Protein AF-A0A5N6FQ60-F1 (afdb_monomer_lite)

Organism: Petromyces alliaceus (NCBI:txid209559)

Secondary structure (DSSP, 8-state):
---PPP---PPP--TT------PPP-------------TT--THHHHHHHHHHHHHHHHHHHHHHHHHHHHHT-HHHHSSTTHHHHHHHHHHHHHHHHHHHHHHHHHTTS--

Structure (mmCIF, N/CA/C/O backbone):
data_AF-A0A5N6FQ60-F1
#
_entry.id   AF-A0A5N6FQ60-F1
#
loop_
_atom_site.group_PDB
_atom_site.id
_atom_site.type_symbol
_atom_site.label_atom_id
_atom_site.label_alt_id
_atom_site.label_comp_id
_atom_site.label_asym_id
_atom_site.label_entity_id
_atom_site.label_seq_id
_atom_site.pdbx_PDB_ins_code
_atom_site.Cartn_x
_atom_site.Cartn_y
_atom_site.Cartn_z
_atom_site.occupancy
_atom_site.B_iso_or_equiv
_atom_site.auth_seq_id
_atom_site.auth_comp_id
_atom_site.auth_asym_id
_atom_site.auth_atom_id
_atom_site.pdbx_PDB_model_num
ATOM 1 N N . MET A 1 1 ? 43.959 -70.392 -4.246 1.00 40.81 1 MET A N 1
ATOM 2 C CA . MET A 1 1 ? 44.515 -69.674 -3.079 1.00 40.81 1 MET A CA 1
ATOM 3 C C . MET A 1 1 ? 43.782 -68.351 -2.992 1.00 40.81 1 MET A C 1
ATOM 5 O O . MET A 1 1 ? 44.193 -67.376 -3.608 1.00 40.81 1 MET A O 1
ATOM 9 N N . ASP A 1 2 ? 42.629 -68.370 -2.329 1.00 50.78 2 ASP A N 1
ATOM 10 C CA . ASP A 1 2 ? 41.712 -67.237 -2.236 1.00 50.78 2 ASP A CA 1
ATOM 11 C C . ASP A 1 2 ? 42.068 -66.390 -1.014 1.00 50.78 2 ASP A C 1
ATOM 13 O O . ASP A 1 2 ? 41.899 -66.819 0.127 1.00 50.78 2 ASP A O 1
ATOM 17 N N . HIS A 1 3 ? 42.570 -65.177 -1.238 1.00 59.28 3 HIS A N 1
ATOM 18 C CA . HIS A 1 3 ? 42.850 -64.222 -0.168 1.00 59.28 3 HIS A CA 1
ATOM 19 C C . HIS A 1 3 ? 41.796 -63.114 -0.183 1.00 59.28 3 HIS A C 1
ATOM 21 O O . HIS A 1 3 ? 41.952 -62.082 -0.833 1.00 59.28 3 HIS A O 1
ATOM 27 N N . ARG A 1 4 ? 40.695 -63.335 0.545 1.00 61.38 4 ARG A N 1
ATOM 28 C CA . ARG A 1 4 ? 39.724 -62.285 0.880 1.00 61.38 4 ARG A CA 1
ATOM 29 C C . ARG A 1 4 ? 40.270 -61.479 2.069 1.00 61.38 4 ARG A C 1
ATOM 31 O O . ARG A 1 4 ? 40.572 -62.089 3.095 1.00 61.38 4 ARG A O 1
ATOM 38 N N . PRO A 1 5 ? 40.400 -60.144 1.986 1.00 67.69 5 PRO A N 1
ATOM 39 C CA . PRO A 1 5 ? 40.842 -59.352 3.128 1.00 67.69 5 PRO A CA 1
ATOM 40 C C . PRO A 1 5 ? 39.750 -59.318 4.215 1.00 67.69 5 PRO A C 1
ATOM 42 O O . PRO A 1 5 ? 38.558 -59.371 3.888 1.00 67.69 5 PRO A O 1
ATOM 45 N N . PRO A 1 6 ? 40.122 -59.233 5.506 1.00 61.59 6 PRO A N 1
ATOM 46 C CA . PRO A 1 6 ? 39.166 -59.254 6.605 1.00 61.59 6 PRO A CA 1
ATOM 47 C C . PRO A 1 6 ? 38.272 -58.008 6.574 1.00 61.59 6 PRO A C 1
ATOM 49 O O . PRO A 1 6 ? 38.744 -56.871 6.520 1.00 61.59 6 PRO A O 1
ATOM 52 N N . THR A 1 7 ? 36.958 -58.223 6.626 1.00 63.53 7 THR A N 1
ATOM 53 C CA . THR A 1 7 ? 35.952 -57.170 6.783 1.00 63.53 7 THR A CA 1
ATOM 54 C C . THR A 1 7 ? 36.145 -56.474 8.127 1.00 63.53 7 THR A C 1
ATOM 56 O O . THR A 1 7 ? 35.849 -57.038 9.178 1.00 63.53 7 THR A O 1
ATOM 59 N N . ARG A 1 8 ? 36.645 -55.237 8.087 1.00 60.41 8 ARG A N 1
ATOM 60 C CA . ARG A 1 8 ? 36.773 -54.351 9.246 1.00 60.41 8 ARG A CA 1
ATOM 61 C C . ARG A 1 8 ? 35.375 -53.968 9.738 1.00 60.41 8 ARG A C 1
ATOM 63 O O . ARG A 1 8 ? 34.705 -53.143 9.121 1.00 60.41 8 ARG A O 1
ATOM 70 N N . THR A 1 9 ? 34.936 -54.564 10.841 1.00 65.00 9 THR A N 1
ATOM 71 C CA . THR A 1 9 ? 33.732 -54.161 11.574 1.00 65.00 9 THR A CA 1
ATOM 72 C C . THR A 1 9 ? 33.904 -52.718 12.041 1.00 65.00 9 THR A C 1
ATOM 74 O O . THR A 1 9 ? 34.810 -52.405 12.815 1.00 65.00 9 THR A O 1
ATOM 77 N N . GLN A 1 10 ? 33.075 -51.810 11.526 1.00 67.31 10 GLN A N 1
ATOM 78 C CA . GLN A 1 10 ? 33.051 -50.435 12.009 1.00 67.31 10 GLN A CA 1
ATOM 79 C C . GLN A 1 10 ? 32.349 -50.393 13.375 1.00 67.31 10 GLN A C 1
ATOM 81 O O . GLN A 1 10 ? 31.280 -50.990 13.515 1.00 67.31 10 GLN A O 1
ATOM 86 N N . PRO A 1 11 ? 32.918 -49.716 14.388 1.00 66.38 11 PRO A N 1
ATOM 87 C CA . PRO A 1 11 ? 32.233 -49.500 15.657 1.00 66.38 11 PRO A CA 1
ATOM 88 C C . PRO A 1 11 ? 30.916 -48.751 15.429 1.00 66.38 11 PRO A C 1
ATOM 90 O O . PRO A 1 11 ? 30.880 -47.787 14.662 1.00 66.38 11 PRO A O 1
ATOM 93 N N . ALA A 1 12 ? 29.846 -49.181 16.100 1.00 68.75 12 ALA A N 1
ATOM 94 C CA . ALA A 1 12 ? 28.544 -48.527 16.034 1.00 68.75 12 ALA A CA 1
ATOM 95 C C . ALA A 1 12 ? 28.660 -47.034 16.392 1.00 68.75 12 ALA A C 1
ATOM 97 O O . ALA A 1 12 ? 29.355 -46.656 17.340 1.00 68.75 12 ALA A O 1
ATOM 98 N N . ALA A 1 13 ? 27.982 -46.184 15.619 1.00 65.38 13 ALA A N 1
ATOM 99 C CA . ALA A 1 13 ? 27.965 -44.746 15.838 1.00 65.38 13 ALA A CA 1
ATOM 100 C C . ALA A 1 13 ? 27.372 -44.437 17.224 1.00 65.38 13 ALA A C 1
ATOM 102 O O . ALA A 1 13 ? 26.194 -44.668 17.480 1.00 65.38 13 ALA A O 1
ATOM 103 N N . SER A 1 14 ? 28.209 -43.934 18.133 1.00 63.47 14 SER A N 1
ATOM 104 C CA . SER A 1 14 ? 27.777 -43.470 19.452 1.00 63.47 14 SER A CA 1
ATOM 105 C C . SER A 1 14 ? 26.857 -42.257 19.301 1.00 63.47 14 SER A C 1
ATOM 107 O O . SER A 1 14 ? 27.269 -41.229 18.761 1.00 63.47 14 SER A O 1
ATOM 109 N N . ALA A 1 15 ? 25.634 -42.364 19.824 1.00 61.97 15 ALA A N 1
ATOM 110 C CA . ALA A 1 15 ? 24.627 -41.300 19.839 1.00 61.97 15 ALA A CA 1
ATOM 111 C C . ALA A 1 15 ? 24.982 -40.109 20.759 1.00 61.97 15 ALA A C 1
ATOM 113 O O . ALA A 1 15 ? 24.232 -39.142 20.823 1.00 61.97 15 ALA A O 1
ATOM 114 N N . ASN A 1 16 ? 26.133 -40.148 21.443 1.00 63.34 16 ASN A N 1
ATOM 115 C CA . ASN A 1 16 ? 26.570 -39.093 22.365 1.00 63.34 16 ASN A CA 1
ATOM 116 C C . ASN A 1 16 ? 27.493 -38.044 21.725 1.00 63.34 16 ASN A C 1
ATOM 118 O O . ASN A 1 16 ? 27.999 -37.165 22.423 1.00 63.34 16 ASN A O 1
ATOM 122 N N . LYS A 1 17 ? 27.754 -38.110 20.413 1.00 63.41 17 LYS A N 1
ATOM 123 C CA . LYS A 1 17 ? 28.543 -37.075 19.733 1.00 63.41 17 LYS A CA 1
ATOM 124 C C . LYS A 1 17 ? 27.634 -35.941 19.273 1.00 63.41 17 LYS A C 1
ATOM 126 O O . LYS A 1 17 ? 26.974 -36.044 18.243 1.00 63.41 17 LYS A O 1
ATOM 131 N N . LEU A 1 18 ? 27.629 -34.851 20.039 1.00 70.12 18 LEU A N 1
ATOM 132 C CA . LEU A 1 18 ? 27.061 -33.581 19.594 1.00 70.12 18 LEU A CA 1
ATOM 133 C C . LEU A 1 18 ? 27.776 -33.128 18.307 1.00 70.12 18 LEU A C 1
ATOM 135 O O . LEU A 1 18 ? 29.006 -33.219 18.245 1.00 70.12 18 LEU A O 1
ATOM 139 N N . PRO A 1 19 ? 27.049 -32.633 17.290 1.00 67.31 19 PRO A N 1
ATOM 140 C CA . PRO A 1 19 ? 27.673 -32.060 16.106 1.00 67.31 19 PRO A CA 1
ATOM 141 C C . PRO A 1 19 ? 28.556 -30.876 16.512 1.00 67.31 19 PRO A C 1
ATOM 143 O O . PRO A 1 19 ? 28.069 -29.865 17.018 1.00 67.31 19 PRO A O 1
ATOM 146 N N . THR A 1 20 ? 29.864 -30.987 16.300 1.00 69.00 20 THR A N 1
ATOM 147 C CA . THR A 1 20 ? 30.773 -29.848 16.430 1.00 69.00 20 THR A CA 1
ATOM 148 C C . THR A 1 20 ? 30.501 -28.874 15.291 1.00 69.00 20 THR A C 1
ATOM 150 O O . THR A 1 20 ? 30.661 -29.221 14.121 1.00 69.00 20 THR A O 1
ATOM 153 N N . ILE A 1 21 ? 30.088 -27.650 15.628 1.00 70.06 21 ILE A N 1
ATOM 154 C CA . ILE A 1 21 ? 29.924 -26.563 14.661 1.00 70.06 21 ILE A CA 1
ATOM 155 C C . ILE A 1 21 ? 31.315 -26.193 14.145 1.00 70.06 21 ILE A C 1
ATOM 157 O O . ILE A 1 21 ? 32.101 -25.541 14.832 1.00 70.06 21 ILE A O 1
ATOM 161 N N . HIS A 1 22 ? 31.635 -26.625 12.929 1.00 67.38 22 HIS A N 1
ATOM 162 C CA . HIS A 1 22 ? 32.812 -26.143 12.225 1.00 67.38 22 HIS A CA 1
ATOM 163 C C . HIS A 1 22 ? 32.556 -24.689 11.813 1.00 67.38 22 HIS A C 1
ATOM 165 O O . HIS A 1 22 ? 31.667 -24.406 11.012 1.00 67.38 22 HIS A O 1
ATOM 171 N N . SER A 1 23 ? 33.306 -23.755 12.401 1.00 69.69 23 SER A N 1
ATOM 172 C CA . SER A 1 23 ? 33.297 -22.356 11.972 1.00 69.69 23 SER A CA 1
ATOM 173 C C . SER A 1 23 ? 33.774 -22.278 10.520 1.00 69.69 23 SER A C 1
ATOM 175 O O . SER A 1 23 ? 34.846 -22.791 10.193 1.00 69.69 23 SER A O 1
ATOM 177 N N . ASN A 1 24 ? 32.975 -21.666 9.643 1.00 72.19 24 ASN A N 1
ATOM 178 C CA . ASN A 1 24 ? 33.371 -21.457 8.254 1.00 72.19 24 ASN A CA 1
ATOM 179 C C . ASN A 1 24 ? 34.583 -20.511 8.213 1.00 72.19 24 ASN A C 1
ATOM 181 O O . ASN A 1 24 ? 34.528 -19.439 8.825 1.00 72.19 24 ASN A O 1
ATOM 185 N N . PRO A 1 25 ? 35.669 -20.853 7.496 1.00 69.44 25 PRO A N 1
ATOM 186 C CA . PRO A 1 25 ? 36.793 -19.943 7.355 1.00 69.44 25 PRO A CA 1
ATOM 187 C C . PRO A 1 25 ? 36.324 -18.658 6.663 1.00 69.44 25 PRO A C 1
ATOM 189 O O . PRO A 1 25 ? 35.610 -18.694 5.660 1.00 69.44 25 PRO A O 1
ATOM 192 N N . VAL A 1 26 ? 36.725 -17.511 7.214 1.00 72.19 26 VAL A N 1
ATOM 193 C CA . VAL A 1 26 ? 36.408 -16.192 6.657 1.00 72.19 26 VAL A CA 1
ATOM 194 C C . VAL A 1 26 ? 36.942 -16.120 5.228 1.00 72.19 26 VAL A C 1
ATOM 196 O O . VAL A 1 26 ? 38.152 -16.162 5.000 1.00 72.19 26 VAL A O 1
ATOM 199 N N . MET A 1 27 ? 36.032 -16.014 4.262 1.00 67.62 27 MET A N 1
ATOM 200 C CA . MET A 1 27 ? 36.369 -15.952 2.845 1.00 67.62 27 MET A CA 1
ATOM 201 C C . MET A 1 27 ? 37.014 -14.597 2.532 1.00 67.62 27 MET A C 1
ATOM 203 O O . MET A 1 27 ? 36.327 -13.592 2.347 1.00 67.62 27 MET A O 1
ATOM 207 N N . LYS A 1 28 ? 38.350 -14.551 2.505 1.00 75.75 28 LYS A N 1
ATOM 208 C CA . LYS A 1 28 ? 39.106 -13.358 2.105 1.00 75.75 28 LYS A CA 1
ATOM 209 C C . LYS A 1 28 ? 39.010 -13.204 0.586 1.00 75.75 28 LYS A C 1
ATOM 211 O O . LYS A 1 28 ? 39.489 -14.059 -0.153 1.00 75.75 28 LYS A O 1
ATOM 216 N N . ARG A 1 29 ? 38.372 -12.128 0.118 1.00 74.38 29 ARG A N 1
ATOM 217 C CA . ARG A 1 29 ? 38.344 -11.759 -1.305 1.00 74.38 29 ARG A CA 1
ATOM 218 C C . ARG A 1 29 ? 39.557 -10.891 -1.618 1.00 74.38 29 ARG A C 1
ATOM 220 O O . ARG A 1 29 ? 39.751 -9.860 -0.981 1.00 74.38 29 ARG A O 1
ATOM 227 N N . SER A 1 30 ? 40.349 -11.303 -2.598 1.00 72.94 30 SER A N 1
ATOM 228 C CA . SER A 1 30 ? 41.416 -10.480 -3.163 1.00 72.94 30 SER A CA 1
ATOM 229 C C . SER A 1 30 ? 40.810 -9.526 -4.189 1.00 72.94 30 SER A C 1
ATOM 231 O O . SER A 1 30 ? 40.095 -9.965 -5.089 1.00 72.94 30 SER A O 1
ATOM 233 N N . PHE A 1 31 ? 41.096 -8.234 -4.064 1.00 66.25 31 PHE A N 1
ATOM 234 C CA . PHE A 1 31 ? 40.749 -7.231 -5.066 1.00 66.25 31 PHE A CA 1
ATOM 235 C C . PHE A 1 31 ? 42.029 -6.817 -5.786 1.00 66.25 31 PHE A C 1
ATOM 237 O O . PHE A 1 31 ? 43.014 -6.469 -5.139 1.00 66.25 31 PHE A O 1
ATOM 244 N N . SER A 1 32 ? 42.021 -6.876 -7.115 1.00 63.59 32 SER A N 1
ATOM 245 C CA . SER A 1 32 ? 43.089 -6.322 -7.941 1.00 63.59 32 SER A CA 1
ATOM 246 C C . SER A 1 32 ? 42.490 -5.184 -8.754 1.00 63.59 32 SER A C 1
ATOM 248 O O . SER A 1 32 ? 41.598 -5.400 -9.570 1.00 63.59 32 SER A O 1
ATOM 250 N N . SER A 1 33 ? 42.923 -3.961 -8.464 1.00 62.97 33 SER A N 1
ATOM 251 C CA . SER A 1 33 ? 42.532 -2.754 -9.185 1.00 62.97 33 SER A CA 1
ATOM 252 C C . SER A 1 33 ? 43.734 -2.256 -9.974 1.00 62.97 33 SER A C 1
ATOM 254 O O . SER A 1 33 ? 44.637 -1.639 -9.411 1.00 62.97 33 SER A O 1
ATOM 256 N N . THR A 1 34 ? 43.752 -2.510 -11.281 1.00 61.44 34 THR A N 1
ATOM 257 C CA . THR A 1 34 ? 44.634 -1.799 -12.209 1.00 61.44 34 THR A CA 1
ATOM 258 C C . THR A 1 34 ? 44.014 -0.433 -12.479 1.00 61.44 34 THR A C 1
ATOM 260 O O . THR A 1 34 ? 43.200 -0.274 -13.387 1.00 61.44 34 THR A O 1
ATOM 263 N N . ALA A 1 35 ? 44.344 0.552 -11.647 1.00 53.00 35 ALA A N 1
ATOM 264 C CA . ALA A 1 35 ? 44.057 1.942 -11.962 1.00 53.00 35 ALA A CA 1
ATOM 265 C C . ALA A 1 35 ? 45.086 2.409 -12.998 1.00 53.00 35 ALA A C 1
ATOM 267 O O . ALA A 1 35 ? 46.197 2.801 -12.647 1.00 53.00 35 ALA A O 1
ATOM 268 N N . THR A 1 36 ? 44.735 2.358 -14.282 1.00 56.59 36 THR A N 1
ATOM 269 C CA . THR A 1 36 ? 45.357 3.253 -15.260 1.00 56.59 36 THR A CA 1
ATOM 270 C C . THR A 1 36 ? 44.871 4.655 -14.920 1.00 56.59 36 THR A C 1
ATOM 272 O O . THR A 1 36 ? 43.750 5.036 -15.260 1.00 56.59 36 THR A O 1
ATOM 275 N N . VAL A 1 37 ? 45.675 5.370 -14.134 1.00 51.00 37 VAL A N 1
ATOM 276 C CA . VAL A 1 37 ? 45.476 6.787 -13.841 1.00 51.00 37 VAL A CA 1
ATOM 277 C C . VAL A 1 37 ? 45.721 7.538 -15.142 1.00 51.00 37 VAL A C 1
ATOM 279 O O . VAL A 1 37 ? 46.861 7.710 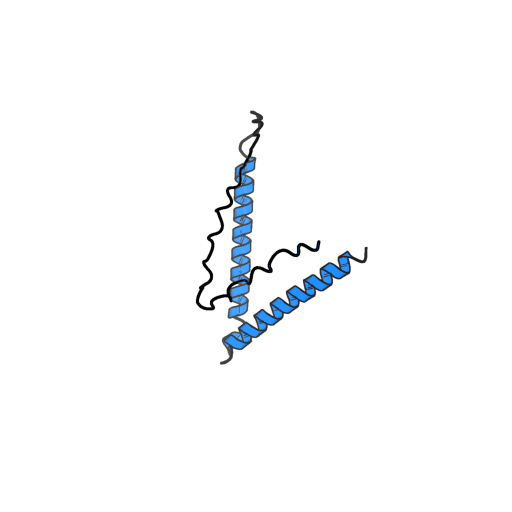-15.559 1.00 51.00 37 VAL A O 1
ATOM 282 N N . ASP A 1 38 ? 44.634 7.921 -15.799 1.00 53.81 38 ASP A N 1
ATOM 283 C CA . ASP A 1 38 ? 44.646 8.921 -16.858 1.00 53.81 38 ASP A CA 1
ATOM 284 C C . ASP A 1 38 ? 44.638 10.301 -16.169 1.00 53.81 38 ASP A C 1
ATOM 286 O O . ASP A 1 38 ? 43.678 10.594 -15.442 1.00 53.81 38 ASP A O 1
ATOM 290 N N . PRO A 1 39 ? 45.710 11.110 -16.267 1.00 57.25 39 PRO A N 1
ATOM 291 C CA . PRO A 1 39 ? 45.879 12.306 -15.442 1.00 57.25 39 PRO A CA 1
ATOM 292 C C . PRO A 1 39 ? 44.933 13.475 -15.782 1.00 57.25 39 PRO A C 1
ATOM 294 O O . PRO A 1 39 ? 44.963 14.467 -15.061 1.00 57.25 39 PRO A O 1
ATOM 297 N N . ASP A 1 40 ? 44.051 13.356 -16.784 1.00 53.75 40 ASP A N 1
ATOM 298 C CA . ASP A 1 40 ? 43.195 14.465 -17.248 1.00 53.75 40 ASP A CA 1
ATOM 299 C C . ASP A 1 40 ? 41.684 14.320 -16.964 1.00 53.75 40 ASP A C 1
ATOM 301 O O . ASP A 1 40 ? 40.868 15.093 -17.476 1.00 53.75 40 ASP A O 1
ATOM 305 N N . ARG A 1 41 ? 41.246 13.374 -16.119 1.00 50.91 41 ARG A N 1
ATOM 306 C CA . ARG A 1 41 ? 39.808 13.244 -15.805 1.00 50.91 41 ARG A CA 1
ATOM 307 C C . ARG A 1 41 ? 39.394 14.130 -14.617 1.00 50.91 41 ARG A C 1
ATOM 309 O O . ARG A 1 41 ? 39.832 13.869 -13.497 1.00 50.91 41 ARG A O 1
ATOM 316 N N . PRO A 1 42 ? 38.496 15.124 -14.790 1.00 47.03 42 PRO A N 1
ATOM 317 C CA . PRO A 1 42 ? 38.071 15.969 -13.680 1.00 47.03 42 PRO A CA 1
ATOM 318 C C . PRO A 1 42 ? 37.310 15.141 -12.636 1.00 47.03 42 PRO A C 1
ATOM 320 O O . PRO A 1 42 ? 36.434 14.336 -12.968 1.00 47.03 42 PRO A O 1
ATOM 323 N N . ALA A 1 43 ? 37.616 15.386 -11.361 1.00 56.41 43 ALA A N 1
ATOM 324 C CA . ALA A 1 43 ? 37.076 14.723 -10.169 1.00 56.41 43 ALA A CA 1
ATOM 325 C C . ALA A 1 43 ? 35.544 14.858 -9.961 1.00 56.41 43 ALA A C 1
ATOM 327 O O . ALA A 1 43 ? 35.020 14.482 -8.913 1.00 56.41 43 ALA A O 1
ATOM 328 N N . SER A 1 44 ? 34.801 15.371 -10.944 1.00 53.69 44 SER A N 1
ATOM 329 C CA . SER A 1 44 ? 33.379 15.707 -10.823 1.00 53.69 44 SER A CA 1
ATOM 330 C C . SER A 1 44 ? 32.427 14.510 -10.956 1.00 53.69 44 SER A C 1
ATOM 332 O O . SER A 1 44 ? 31.339 14.540 -10.394 1.00 53.69 44 SER A O 1
ATOM 334 N N . ALA A 1 45 ? 32.822 13.415 -11.619 1.00 53.44 45 ALA A N 1
ATOM 335 C CA . ALA A 1 45 ? 31.923 12.270 -11.851 1.00 53.44 45 ALA A CA 1
ATOM 336 C C . ALA A 1 45 ? 31.592 11.446 -10.584 1.00 53.44 45 ALA A C 1
ATOM 338 O O . ALA A 1 45 ? 30.607 10.709 -10.555 1.00 53.44 45 ALA A O 1
ATOM 339 N N . SER A 1 46 ? 32.414 11.553 -9.537 1.00 59.41 46 SER A N 1
ATOM 340 C CA . SER A 1 46 ? 32.260 10.802 -8.281 1.00 59.41 46 SER A CA 1
ATOM 341 C C . SER A 1 46 ? 31.148 11.377 -7.392 1.00 59.41 46 SER A C 1
ATOM 343 O O . SER A 1 46 ? 30.308 10.648 -6.859 1.00 59.41 46 SER A O 1
ATOM 345 N N . THR A 1 47 ? 31.096 12.704 -7.280 1.00 58.34 47 THR A N 1
ATOM 346 C CA . THR A 1 47 ? 30.179 13.412 -6.377 1.00 58.34 47 THR A CA 1
ATOM 347 C C . THR A 1 47 ? 28.730 13.377 -6.869 1.00 58.34 47 THR A C 1
ATOM 349 O O . THR A 1 47 ? 27.807 13.270 -6.058 1.00 58.34 47 THR A O 1
ATOM 352 N N . ASP A 1 48 ? 28.521 13.414 -8.188 1.00 60.25 48 ASP A N 1
ATOM 353 C CA . ASP A 1 48 ? 27.183 13.373 -8.789 1.00 60.25 48 ASP A CA 1
ATOM 354 C C . ASP A 1 48 ? 26.528 11.996 -8.655 1.00 60.25 48 ASP A C 1
ATOM 356 O O . ASP A 1 48 ? 25.354 11.913 -8.293 1.00 60.25 48 ASP A O 1
ATOM 360 N N . GLN A 1 49 ? 27.293 10.910 -8.823 1.00 63.22 49 GLN A N 1
ATOM 361 C CA . GLN A 1 49 ? 26.788 9.568 -8.526 1.00 63.22 49 GLN A CA 1
ATOM 362 C C . GLN A 1 49 ? 26.408 9.438 -7.051 1.00 63.22 49 GLN A C 1
ATOM 364 O O . GLN A 1 49 ? 25.296 9.012 -6.748 1.00 63.22 49 GLN A O 1
ATOM 369 N N . ALA A 1 50 ? 27.286 9.833 -6.124 1.00 66.00 50 ALA A N 1
ATOM 370 C CA . ALA A 1 50 ? 27.003 9.733 -4.691 1.00 66.00 50 ALA A CA 1
ATOM 371 C C . ALA A 1 50 ? 25.737 10.513 -4.282 1.00 66.00 50 ALA A C 1
ATOM 373 O O . ALA A 1 50 ? 24.949 10.024 -3.469 1.00 66.00 50 ALA A O 1
ATOM 374 N N . LYS A 1 51 ? 25.500 11.693 -4.877 1.00 72.00 51 LYS A N 1
ATOM 375 C CA . LYS A 1 51 ? 24.254 12.456 -4.693 1.00 72.00 51 LYS A CA 1
ATOM 376 C C . LYS A 1 51 ? 23.029 11.719 -5.231 1.00 72.00 51 LYS A C 1
ATOM 378 O O . LYS A 1 51 ? 21.987 11.754 -4.579 1.00 72.00 51 LYS A O 1
ATOM 383 N N . GLU A 1 52 ? 23.137 11.060 -6.378 1.00 72.19 52 GLU A N 1
ATOM 384 C CA . GLU A 1 52 ? 22.022 10.334 -6.994 1.00 72.19 52 GLU A CA 1
ATOM 385 C C . GLU A 1 52 ? 21.634 9.078 -6.198 1.00 72.19 52 GLU A C 1
ATOM 387 O O . GLU A 1 52 ? 20.459 8.887 -5.884 1.00 72.19 52 GLU A O 1
ATOM 392 N N . TRP A 1 53 ? 22.615 8.288 -5.741 1.00 74.38 53 TRP A N 1
ATOM 393 C CA . TRP A 1 53 ? 22.381 7.156 -4.830 1.00 74.38 53 TRP A CA 1
ATOM 394 C C . TRP A 1 53 ? 21.702 7.602 -3.530 1.00 74.38 53 TRP A C 1
ATOM 396 O O . TRP A 1 53 ? 20.804 6.927 -3.026 1.00 74.38 53 TRP A O 1
ATOM 406 N N . ASN A 1 54 ? 22.097 8.762 -2.995 1.00 81.00 54 ASN A N 1
ATOM 407 C CA . ASN A 1 54 ? 21.496 9.319 -1.785 1.00 81.00 54 ASN A CA 1
ATOM 408 C C . ASN A 1 54 ? 20.030 9.727 -2.017 1.00 81.00 54 ASN A C 1
ATOM 410 O O . ASN A 1 54 ? 19.157 9.373 -1.225 1.00 81.00 54 ASN A O 1
ATOM 414 N N . LYS A 1 55 ? 19.727 10.377 -3.150 1.00 85.44 55 LYS A N 1
ATOM 415 C CA . LYS A 1 55 ? 18.345 10.695 -3.552 1.00 85.44 55 LYS A CA 1
ATOM 416 C C . LYS A 1 55 ? 17.492 9.439 -3.734 1.00 85.44 55 LYS A C 1
ATOM 418 O O . LYS A 1 55 ? 16.353 9.414 -3.271 1.00 85.44 55 LYS A O 1
ATOM 423 N N . GLN A 1 56 ? 18.036 8.398 -4.363 1.0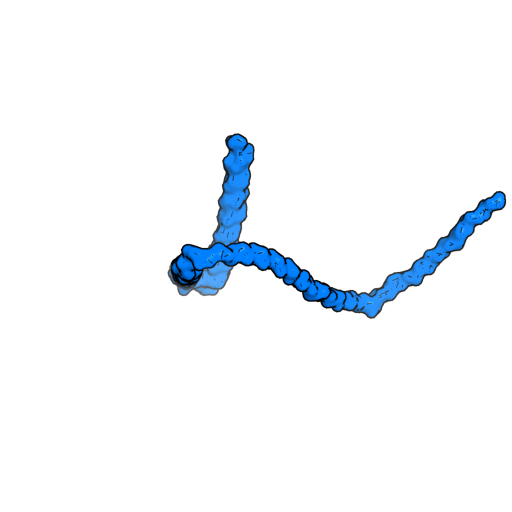0 88.94 56 GLN A N 1
ATOM 424 C CA . GLN A 1 56 ? 17.334 7.131 -4.566 1.00 88.94 56 GLN A CA 1
ATOM 425 C C . GLN A 1 56 ? 17.082 6.391 -3.242 1.00 88.94 56 GLN A C 1
ATOM 427 O O . GLN A 1 56 ? 16.008 5.831 -3.032 1.00 88.94 56 GLN A O 1
ATOM 432 N N . ALA A 1 57 ? 18.037 6.427 -2.311 1.00 89.06 57 ALA A N 1
ATOM 433 C CA . ALA A 1 57 ? 17.858 5.859 -0.978 1.00 89.06 57 ALA A CA 1
ATOM 434 C C . ALA A 1 57 ? 16.782 6.609 -0.172 1.00 89.06 57 ALA A C 1
ATOM 436 O O . ALA A 1 57 ? 15.955 5.983 0.496 1.00 89.06 57 ALA A O 1
ATOM 437 N N . LEU A 1 58 ? 16.756 7.943 -0.260 1.00 91.88 58 LEU A N 1
ATOM 438 C CA . LEU A 1 58 ? 15.737 8.772 0.385 1.00 91.88 58 LEU A CA 1
ATOM 439 C C . LEU A 1 58 ? 14.342 8.521 -0.196 1.00 91.88 58 LEU A C 1
ATOM 441 O O . LEU A 1 58 ? 13.387 8.380 0.569 1.00 91.88 58 LEU A O 1
ATOM 445 N N . SER A 1 59 ? 14.218 8.422 -1.523 1.00 93.12 59 SER A N 1
ATOM 446 C CA . SER A 1 59 ? 12.933 8.143 -2.170 1.00 93.12 59 SER A CA 1
ATOM 447 C C . SER A 1 59 ? 12.415 6.749 -1.817 1.00 93.12 59 SER A C 1
ATOM 449 O O . SER A 1 59 ? 11.244 6.612 -1.465 1.00 93.12 59 SER A O 1
ATOM 451 N N . TYR A 1 60 ? 13.288 5.737 -1.794 1.00 94.62 60 TYR A N 1
ATOM 452 C CA . TYR A 1 60 ? 12.943 4.395 -1.323 1.00 94.62 60 TYR A CA 1
ATOM 453 C C . TYR A 1 60 ? 12.488 4.401 0.144 1.00 94.62 60 TYR A C 1
ATOM 455 O O . TYR A 1 60 ? 11.465 3.806 0.487 1.00 94.62 60 TYR A O 1
ATOM 463 N N . ASN A 1 61 ? 13.203 5.116 1.020 1.00 95.19 61 ASN A N 1
ATOM 464 C CA . ASN A 1 61 ? 12.826 5.230 2.429 1.00 95.19 61 ASN A CA 1
ATOM 465 C C . ASN A 1 61 ? 11.454 5.894 2.602 1.00 95.19 61 ASN A C 1
ATOM 467 O O . ASN A 1 61 ? 10.651 5.438 3.417 1.00 95.19 61 ASN A O 1
ATOM 471 N N . LEU A 1 62 ? 11.180 6.945 1.825 1.00 96.00 62 LEU A N 1
ATOM 472 C CA . LEU A 1 62 ? 9.890 7.624 1.828 1.00 96.00 62 LEU A CA 1
ATOM 473 C C . LEU A 1 62 ? 8.772 6.694 1.350 1.00 96.00 62 LEU A C 1
ATOM 475 O O . LEU A 1 62 ? 7.760 6.582 2.031 1.00 96.00 62 LEU A O 1
ATOM 479 N N . GLN A 1 63 ? 8.972 5.977 0.242 1.00 95.56 63 GLN A N 1
ATOM 480 C CA . GLN A 1 63 ? 7.996 5.008 -0.268 1.00 95.56 63 GLN A CA 1
ATOM 481 C C . GLN A 1 63 ? 7.681 3.922 0.764 1.00 95.56 63 GLN A C 1
ATOM 483 O O . GLN A 1 63 ? 6.515 3.619 1.005 1.00 95.56 63 GLN A O 1
ATOM 488 N N . MET A 1 64 ? 8.707 3.385 1.427 1.00 95.25 64 MET A N 1
ATOM 489 C CA . MET A 1 64 ? 8.532 2.392 2.485 1.00 95.25 64 MET A CA 1
ATOM 490 C C . MET A 1 64 ? 7.733 2.958 3.666 1.00 95.25 64 MET A C 1
ATOM 492 O O . MET A 1 64 ? 6.824 2.299 4.167 1.00 95.25 64 MET A O 1
ATOM 496 N N . LYS A 1 65 ? 8.026 4.194 4.093 1.00 96.81 65 LYS A N 1
ATOM 497 C CA . LYS A 1 65 ? 7.262 4.877 5.149 1.00 96.81 65 LYS A CA 1
ATOM 498 C C . LYS A 1 65 ? 5.805 5.085 4.754 1.00 96.81 65 LYS A C 1
ATOM 500 O O . LYS A 1 65 ? 4.927 4.814 5.572 1.00 96.81 65 LYS A O 1
ATOM 505 N N . THR A 1 66 ? 5.548 5.532 3.528 1.00 96.81 66 THR A N 1
ATOM 506 C CA . THR A 1 66 ? 4.190 5.732 3.015 1.00 96.81 66 THR A CA 1
ATOM 507 C C . THR A 1 66 ? 3.420 4.418 3.002 1.00 96.81 66 THR A C 1
ATOM 509 O O . THR A 1 66 ? 2.366 4.341 3.623 1.00 96.81 66 THR A O 1
ATOM 512 N N . ALA A 1 67 ? 3.987 3.357 2.425 1.00 94.94 67 ALA A N 1
ATOM 513 C CA . ALA A 1 67 ? 3.339 2.048 2.356 1.00 94.94 67 ALA A CA 1
ATOM 514 C C . ALA A 1 67 ? 3.020 1.474 3.750 1.00 94.94 67 ALA A C 1
ATOM 516 O O . ALA A 1 67 ? 1.925 0.967 3.985 1.00 94.94 67 ALA A O 1
ATOM 517 N N . LEU A 1 68 ? 3.950 1.592 4.707 1.00 94.31 68 LEU A N 1
ATOM 518 C CA . LEU A 1 68 ? 3.711 1.163 6.090 1.00 94.31 68 LEU A CA 1
ATOM 519 C C . LEU A 1 68 ? 2.628 2.004 6.775 1.00 94.31 68 LEU A C 1
ATOM 521 O O . LEU A 1 68 ? 1.806 1.472 7.518 1.00 94.31 68 LEU A O 1
ATOM 525 N N . THR A 1 69 ? 2.617 3.311 6.517 1.00 95.44 69 THR A N 1
ATOM 526 C CA . THR A 1 69 ? 1.610 4.225 7.066 1.00 95.44 69 THR A CA 1
ATOM 527 C C . THR A 1 69 ? 0.225 3.911 6.516 1.00 95.44 69 THR A C 1
ATOM 529 O O . THR A 1 69 ? -0.736 3.899 7.281 1.00 95.44 69 THR A O 1
ATOM 532 N N . GLU A 1 70 ? 0.107 3.628 5.222 1.00 93.94 70 GLU A N 1
ATOM 533 C CA . GLU A 1 70 ? -1.145 3.208 4.587 1.00 93.94 70 GLU A CA 1
ATOM 534 C C . GLU A 1 70 ? -1.637 1.879 5.161 1.00 93.94 70 GLU A C 1
ATOM 536 O O . GLU A 1 70 ? -2.798 1.771 5.551 1.00 93.94 70 GLU A O 1
ATOM 541 N N . LEU A 1 71 ? -0.742 0.899 5.304 1.00 93.31 71 LEU A N 1
ATOM 542 C CA . LEU A 1 71 ? -1.077 -0.414 5.849 1.00 93.31 71 LEU A CA 1
ATOM 543 C C . LEU A 1 71 ? -1.599 -0.329 7.293 1.00 93.31 71 LEU A C 1
ATOM 545 O O . LEU A 1 71 ? -2.598 -0.960 7.632 1.00 93.31 71 LEU A O 1
ATOM 549 N N . LEU A 1 72 ? -0.944 0.462 8.146 1.00 90.81 72 LEU A N 1
ATOM 550 C CA . LEU A 1 72 ? -1.351 0.637 9.544 1.00 90.81 72 LEU A CA 1
ATOM 551 C C . LEU A 1 72 ? -2.610 1.499 9.698 1.00 90.81 72 LEU A C 1
ATOM 553 O O . LEU A 1 72 ? -3.328 1.364 10.690 1.00 90.81 72 LEU A O 1
ATOM 557 N N . ASN A 1 73 ? -2.87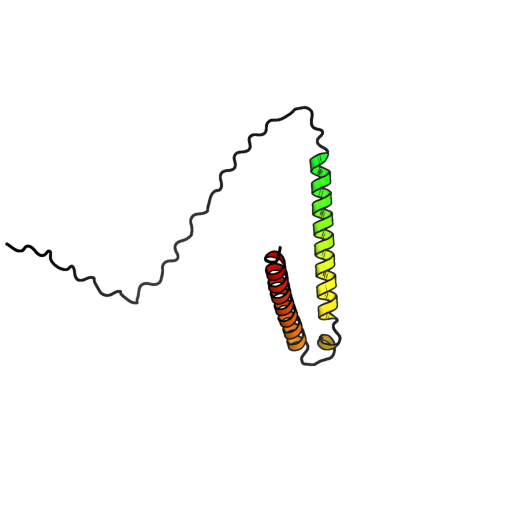9 2.384 8.737 1.00 92.19 73 ASN A N 1
ATOM 558 C CA . ASN A 1 73 ? -4.093 3.195 8.715 1.00 92.19 73 ASN A CA 1
ATOM 559 C C . ASN A 1 73 ? -5.252 2.548 7.948 1.00 92.19 73 ASN A C 1
ATOM 561 O O . ASN A 1 73 ? -6.311 3.169 7.858 1.00 92.19 73 ASN A O 1
ATOM 565 N N . ASP A 1 74 ? -5.100 1.319 7.445 1.00 89.88 74 ASP A N 1
ATOM 566 C CA . ASP A 1 74 ? -6.198 0.581 6.821 1.00 89.88 74 ASP A CA 1
ATOM 567 C C . ASP A 1 74 ? -7.381 0.495 7.802 1.00 89.88 74 ASP A C 1
ATOM 569 O O . ASP A 1 74 ? -7.253 0.038 8.945 1.00 89.88 74 ASP A O 1
ATOM 573 N N . ALA A 1 75 ? -8.552 0.949 7.350 1.00 85.06 75 ALA A N 1
ATOM 574 C CA . ALA A 1 75 ? -9.773 0.997 8.149 1.00 85.06 75 ALA A CA 1
ATOM 575 C C . ALA A 1 75 ? -10.132 -0.375 8.747 1.00 85.06 75 ALA A C 1
ATOM 577 O O . ALA A 1 75 ? -10.640 -0.457 9.869 1.00 85.06 75 ALA A O 1
ATOM 578 N N . ARG A 1 76 ? -9.805 -1.461 8.033 1.00 85.25 76 ARG A N 1
ATOM 579 C CA . ARG A 1 76 ? -10.040 -2.846 8.468 1.00 85.25 76 ARG A CA 1
ATOM 580 C C . ARG A 1 76 ? -9.130 -3.251 9.632 1.00 85.25 76 ARG A C 1
ATOM 582 O O . ARG A 1 76 ? -9.545 -4.010 10.512 1.00 85.25 76 ARG A O 1
ATOM 589 N N . ALA A 1 77 ? -7.904 -2.727 9.654 1.00 84.19 77 ALA A N 1
ATOM 590 C CA . ALA A 1 77 ? -6.927 -2.992 10.703 1.00 84.19 77 ALA A CA 1
ATOM 591 C C . ALA A 1 77 ? -7.180 -2.137 11.955 1.00 84.19 77 ALA A C 1
ATOM 593 O O . ALA A 1 77 ? -7.053 -2.632 13.072 1.00 84.19 77 ALA A O 1
ATOM 594 N N . LYS A 1 78 ? -7.571 -0.870 11.777 1.00 81.44 78 LYS A N 1
ATOM 595 C CA . LYS A 1 78 ? -7.691 0.113 12.867 1.00 81.44 78 LYS A CA 1
ATOM 596 C C . LYS A 1 78 ? -8.995 0.006 13.670 1.00 81.44 78 LYS A C 1
ATOM 598 O O . LYS A 1 78 ? -9.006 0.338 14.850 1.00 81.44 78 LYS A O 1
ATOM 603 N N . GLY A 1 79 ? -10.085 -0.443 13.041 1.00 76.31 79 GLY A N 1
ATOM 604 C CA . GLY A 1 79 ? -11.422 -0.482 13.651 1.00 76.31 79 GLY A CA 1
ATOM 605 C C . GLY A 1 79 ? -11.867 -1.837 14.209 1.00 76.31 79 GLY A C 1
ATOM 606 O O . GLY A 1 79 ? -12.947 -1.917 14.788 1.00 76.31 79 GLY A O 1
ATOM 607 N N . SER A 1 80 ? -11.086 -2.910 14.033 1.00 72.25 80 SER A N 1
ATOM 608 C CA . SER A 1 80 ? -11.494 -4.260 14.443 1.00 72.25 80 SER A CA 1
ATOM 609 C C . SER A 1 80 ? -10.635 -4.809 15.583 1.00 72.25 80 SER A C 1
ATOM 611 O O . SER A 1 80 ? -9.415 -4.657 15.596 1.00 72.25 80 SER A O 1
ATOM 613 N N . GLY A 1 81 ? -11.253 -5.553 16.509 1.00 79.50 81 GLY A N 1
ATOM 614 C CA . GLY A 1 81 ? -10.528 -6.315 17.540 1.00 79.50 81 GLY A CA 1
ATOM 615 C C . GLY A 1 81 ? -9.616 -7.418 16.974 1.00 79.50 81 GLY A C 1
ATOM 616 O O . GLY A 1 81 ? -8.890 -8.066 17.720 1.00 79.50 81 GLY A O 1
ATOM 617 N N . GLN A 1 82 ? -9.637 -7.628 15.652 1.00 85.19 82 GLN A N 1
ATOM 618 C CA . GLN A 1 82 ? -8.790 -8.563 14.913 1.00 85.19 82 GLN A CA 1
ATOM 619 C C . GLN A 1 82 ? -7.769 -7.854 14.006 1.00 85.19 82 GLN A C 1
ATOM 621 O O . GLN A 1 82 ? -7.263 -8.467 13.065 1.00 85.19 82 GLN A O 1
ATOM 626 N N . GLY A 1 83 ? -7.429 -6.590 14.279 1.00 87.31 83 GLY A N 1
ATOM 627 C CA . GLY A 1 83 ? -6.517 -5.799 13.446 1.00 87.31 83 GLY A CA 1
ATOM 628 C C . GLY A 1 83 ? -5.191 -6.496 13.111 1.00 87.31 83 GLY A C 1
ATOM 629 O O . GLY A 1 83 ? -4.739 -6.443 11.970 1.00 87.31 83 GLY A O 1
ATOM 630 N N . SER A 1 84 ? -4.616 -7.253 14.053 1.00 89.00 84 SER A N 1
ATOM 631 C CA . SER A 1 84 ? -3.400 -8.051 13.825 1.00 89.00 84 SER A CA 1
ATOM 632 C C . SER A 1 84 ? -3.589 -9.156 12.780 1.00 89.00 84 SER A C 1
ATOM 634 O O . SER A 1 84 ? -2.745 -9.332 11.901 1.00 89.00 84 SER A O 1
ATOM 636 N N . ARG A 1 85 ? -4.716 -9.873 12.827 1.00 91.88 85 ARG A N 1
ATOM 637 C CA . ARG A 1 85 ? -5.069 -10.905 11.843 1.00 91.88 85 ARG A CA 1
ATOM 638 C C . ARG A 1 85 ? -5.412 -10.291 10.486 1.00 91.88 85 ARG A C 1
ATOM 640 O O . ARG A 1 85 ? -5.055 -10.862 9.462 1.00 91.88 85 ARG A O 1
ATOM 647 N N . CYS A 1 86 ? -6.032 -9.109 10.467 1.00 92.25 86 CYS A N 1
ATOM 648 C CA . CYS A 1 86 ? -6.247 -8.348 9.236 1.00 92.25 86 CYS A CA 1
ATOM 649 C C . CYS A 1 86 ? -4.915 -7.991 8.559 1.00 92.25 86 CYS A C 1
ATOM 651 O O . CYS A 1 86 ? -4.732 -8.290 7.380 1.00 92.25 86 CYS A O 1
ATOM 653 N N . LEU A 1 87 ? -3.964 -7.417 9.305 1.00 92.94 87 LEU A N 1
ATOM 654 C CA . LEU A 1 87 ? -2.627 -7.092 8.795 1.00 92.94 87 LEU A CA 1
ATOM 655 C C . LEU A 1 87 ? -1.897 -8.337 8.284 1.00 92.94 87 LEU A C 1
ATOM 657 O O . LEU A 1 87 ? -1.323 -8.314 7.198 1.00 92.94 87 LEU A O 1
ATOM 661 N N . GLN A 1 88 ? -1.963 -9.439 9.034 1.00 94.25 88 GLN A N 1
ATOM 662 C CA . GLN A 1 88 ? -1.377 -10.712 8.621 1.00 94.25 88 GLN A CA 1
ATOM 663 C C . GLN A 1 88 ? -1.935 -11.187 7.273 1.00 94.25 88 GLN A C 1
ATOM 665 O O . GLN A 1 88 ? -1.161 -11.566 6.396 1.00 94.25 88 GLN A O 1
ATOM 670 N N . ASN A 1 89 ? -3.256 -11.136 7.089 1.00 94.69 89 ASN A N 1
ATOM 671 C CA . ASN A 1 89 ? -3.891 -11.536 5.834 1.00 94.69 89 ASN A CA 1
ATOM 672 C C . ASN A 1 89 ? -3.454 -10.643 4.667 1.00 94.69 89 ASN A C 1
ATOM 674 O O . ASN A 1 89 ? -3.052 -11.165 3.632 1.00 94.69 89 ASN A O 1
ATOM 678 N N . ILE A 1 90 ? -3.435 -9.318 4.857 1.00 93.81 90 ILE A N 1
ATOM 679 C CA . ILE A 1 90 ? -2.977 -8.371 3.825 1.00 93.81 90 ILE A CA 1
ATOM 680 C C . ILE A 1 90 ? -1.539 -8.689 3.389 1.00 93.81 90 ILE A C 1
ATOM 682 O O . ILE A 1 90 ? -1.240 -8.704 2.192 1.00 93.81 90 ILE A O 1
ATOM 686 N N . LEU A 1 91 ? -0.647 -8.983 4.340 1.00 95.00 91 LEU A N 1
ATOM 687 C CA . LEU A 1 91 ? 0.742 -9.339 4.040 1.00 95.00 91 LEU A CA 1
ATOM 688 C C . LEU A 1 91 ? 0.843 -10.654 3.255 1.00 95.00 91 LEU A C 1
ATOM 690 O O . LEU A 1 91 ? 1.583 -10.720 2.271 1.00 95.00 91 LEU 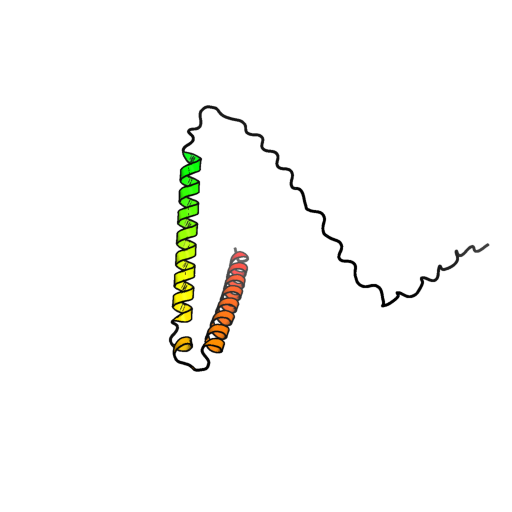A O 1
ATOM 694 N N . MET A 1 92 ? 0.078 -11.679 3.642 1.00 97.38 92 MET A N 1
ATOM 695 C CA . MET A 1 92 ? 0.049 -12.953 2.914 1.00 97.38 92 MET A CA 1
ATOM 696 C C . MET A 1 92 ? -0.505 -12.802 1.491 1.00 97.38 92 MET A C 1
ATOM 698 O O . MET A 1 92 ? 0.040 -13.386 0.551 1.00 97.38 92 MET A O 1
ATOM 702 N N . ASP A 1 93 ? -1.557 -12.004 1.310 1.00 96.25 93 ASP A N 1
ATOM 703 C CA . ASP A 1 93 ? -2.146 -11.740 -0.006 1.00 96.25 93 ASP A CA 1
ATOM 704 C C . ASP A 1 93 ? -1.169 -10.982 -0.909 1.00 96.25 93 ASP A C 1
ATOM 706 O O . ASP A 1 93 ? -1.003 -11.331 -2.080 1.00 96.25 93 ASP A O 1
ATOM 710 N N . THR A 1 94 ? -0.452 -10.008 -0.346 1.00 95.25 94 THR A N 1
ATOM 711 C CA . THR A 1 94 ? 0.589 -9.255 -1.059 1.00 95.25 94 THR A CA 1
ATOM 712 C C . THR A 1 94 ? 1.722 -10.177 -1.516 1.00 95.25 94 THR A C 1
ATOM 714 O O . THR A 1 94 ? 2.150 -10.121 -2.673 1.00 95.25 94 THR A O 1
ATOM 717 N N . GLU A 1 95 ? 2.188 -11.080 -0.647 1.00 96.06 95 GLU A N 1
ATOM 718 C CA . GLU A 1 95 ? 3.204 -12.074 -1.007 1.00 96.06 95 GLU A CA 1
ATOM 719 C C . GLU A 1 95 ? 2.718 -12.988 -2.141 1.00 96.06 95 GLU A C 1
ATOM 721 O O . GLU A 1 95 ? 3.438 -13.218 -3.122 1.00 96.06 95 GLU A O 1
ATOM 726 N N . ARG A 1 96 ? 1.486 -13.496 -2.033 1.00 97.75 96 ARG A N 1
ATOM 727 C CA . ARG A 1 96 ? 0.874 -14.338 -3.065 1.00 97.75 96 ARG A CA 1
ATOM 728 C C . ARG A 1 96 ? 0.804 -13.598 -4.396 1.00 97.75 96 ARG A C 1
ATOM 730 O O . ARG A 1 96 ? 1.270 -14.127 -5.402 1.00 97.75 96 ARG A O 1
ATOM 737 N N . GLN A 1 97 ? 0.316 -12.361 -4.400 1.00 96.81 97 GLN A N 1
ATOM 738 C CA . GLN A 1 97 ? 0.231 -11.538 -5.604 1.00 96.81 97 GLN A CA 1
ATOM 739 C C . GLN A 1 97 ? 1.609 -11.315 -6.244 1.00 96.81 97 GLN A C 1
ATOM 741 O O . GLN A 1 97 ? 1.750 -11.427 -7.462 1.00 96.81 97 GLN A O 1
ATOM 746 N N . MET A 1 98 ? 2.648 -11.072 -5.441 1.00 95.94 98 MET A N 1
ATOM 747 C CA . MET A 1 98 ? 4.020 -10.929 -5.934 1.00 95.94 98 MET A CA 1
ATOM 748 C C . MET A 1 98 ? 4.519 -12.215 -6.606 1.00 95.94 98 MET A C 1
ATOM 750 O O . MET A 1 98 ? 5.083 -12.178 -7.706 1.00 95.94 98 MET A O 1
ATOM 754 N N . ARG A 1 99 ? 4.274 -13.372 -5.976 1.00 96.38 99 ARG A N 1
ATOM 755 C CA . ARG A 1 99 ? 4.614 -14.684 -6.544 1.00 96.38 99 ARG A CA 1
ATOM 756 C C . ARG A 1 99 ? 3.864 -14.921 -7.853 1.00 96.38 99 ARG A C 1
ATOM 758 O O . ARG A 1 99 ? 4.449 -15.446 -8.797 1.00 96.38 99 ARG A O 1
ATOM 765 N N . ASP A 1 100 ? 2.594 -14.542 -7.923 1.00 96.69 100 ASP A N 1
ATOM 766 C CA . ASP A 1 100 ? 1.745 -14.704 -9.105 1.00 96.69 100 ASP A CA 1
ATOM 767 C C . ASP A 1 100 ? 2.217 -13.817 -10.260 1.00 96.69 100 ASP A C 1
ATOM 769 O O . ASP A 1 100 ? 2.381 -14.299 -11.382 1.00 96.69 100 ASP A O 1
ATOM 773 N N . ASN A 1 101 ? 2.524 -12.552 -9.977 1.00 95.12 101 ASN A N 1
ATOM 774 C CA . ASN A 1 101 ? 3.090 -11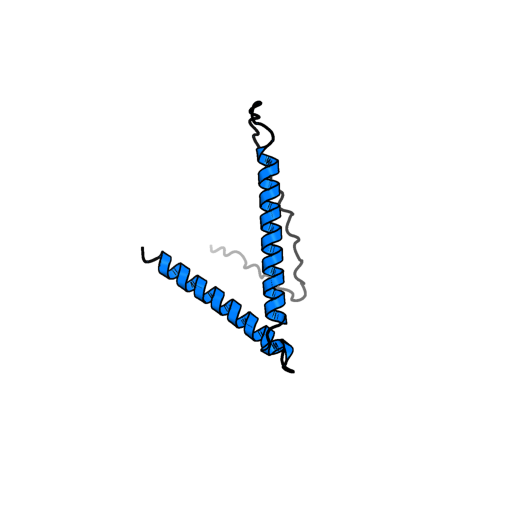.612 -10.944 1.00 95.12 101 ASN A CA 1
ATOM 775 C C . ASN A 1 101 ? 4.432 -12.107 -11.488 1.00 95.12 101 ASN A C 1
ATOM 777 O O . ASN A 1 101 ? 4.669 -12.037 -12.694 1.00 95.12 101 ASN A O 1
ATOM 781 N N . ARG A 1 102 ? 5.284 -12.686 -10.631 1.00 94.00 102 ARG A N 1
ATOM 782 C CA . ARG A 1 102 ? 6.540 -13.307 -11.068 1.00 94.00 102 ARG A CA 1
ATOM 783 C C . ARG A 1 102 ? 6.295 -14.492 -12.004 1.00 94.00 102 ARG A C 1
ATOM 785 O O . ARG A 1 102 ? 6.974 -14.592 -13.020 1.00 94.00 102 ARG A O 1
ATOM 792 N N . ARG A 1 103 ? 5.327 -15.369 -11.702 1.00 94.62 103 ARG A N 1
ATOM 793 C CA . ARG A 1 103 ? 4.971 -16.491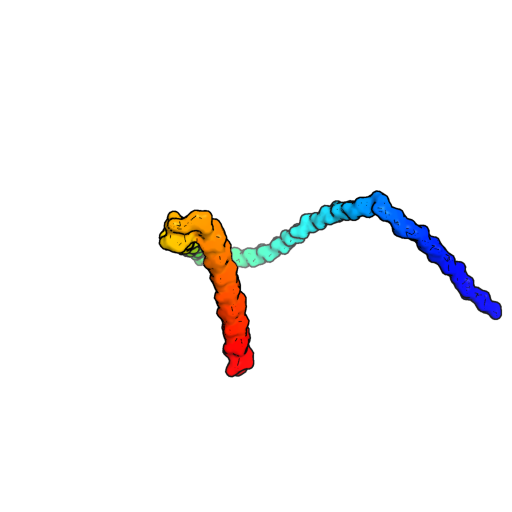 -12.595 1.00 94.62 103 ARG A CA 1
ATOM 794 C C . ARG A 1 103 ? 4.474 -15.985 -13.950 1.00 94.62 103 ARG A C 1
ATOM 796 O O . ARG A 1 103 ? 4.965 -16.440 -14.976 1.00 94.62 103 ARG A O 1
ATOM 803 N N . LYS A 1 104 ? 3.581 -14.989 -13.956 1.00 93.38 104 LYS A N 1
ATOM 804 C CA . LYS A 1 104 ? 3.087 -14.350 -15.188 1.00 93.38 104 LYS A CA 1
ATOM 805 C C . LYS A 1 104 ? 4.223 -13.727 -16.005 1.00 93.38 104 LYS A C 1
ATOM 807 O O . LYS A 1 104 ? 4.307 -13.976 -17.199 1.00 93.38 104 LYS A O 1
ATOM 812 N N . SER A 1 105 ? 5.121 -12.980 -15.360 1.00 89.81 105 SER A N 1
ATOM 813 C CA . SER A 1 105 ? 6.264 -12.331 -16.017 1.00 89.81 105 SER A CA 1
ATOM 814 C C . SER A 1 105 ? 7.249 -13.324 -16.644 1.00 89.81 105 SER A C 1
ATOM 816 O O . SER A 1 105 ? 7.849 -13.020 -17.671 1.00 89.81 105 SER A O 1
ATOM 818 N N . LEU A 1 106 ? 7.430 -14.503 -16.041 1.00 85.75 106 LEU A N 1
ATOM 819 C CA . LEU A 1 106 ? 8.284 -15.552 -16.602 1.00 85.75 106 LEU A CA 1
ATOM 820 C C . LEU A 1 106 ? 7.622 -16.252 -17.792 1.00 85.75 106 LEU A C 1
ATOM 822 O O . LEU A 1 106 ? 8.295 -16.486 -18.792 1.00 85.75 106 LEU A O 1
ATOM 826 N N . ASN A 1 107 ? 6.319 -16.531 -17.708 1.00 82.50 107 ASN A N 1
ATOM 827 C CA . ASN A 1 107 ? 5.583 -17.186 -18.791 1.00 82.50 107 ASN A CA 1
ATOM 828 C C . ASN A 1 107 ? 5.546 -16.317 -20.057 1.00 82.50 107 ASN A C 1
ATOM 830 O O . ASN A 1 107 ? 5.807 -16.816 -21.144 1.00 82.50 107 ASN A O 1
ATOM 834 N N . THR A 1 108 ? 5.349 -15.002 -19.921 1.00 73.25 108 THR A N 1
ATOM 835 C CA . THR A 1 108 ? 5.331 -14.080 -21.072 1.00 73.25 108 THR A CA 1
ATOM 836 C C . THR A 1 108 ? 6.708 -13.834 -21.697 1.00 73.25 108 THR A C 1
ATOM 838 O O . THR A 1 108 ? 6.798 -13.318 -22.809 1.00 73.25 108 THR A O 1
ATOM 841 N N . ARG A 1 109 ? 7.805 -14.189 -21.012 1.00 63.22 109 ARG A N 1
ATOM 842 C CA . ARG A 1 109 ? 9.174 -14.087 -21.549 1.00 63.22 109 ARG A CA 1
ATOM 843 C C . ARG A 1 109 ? 9.560 -15.292 -22.418 1.00 63.22 109 ARG A C 1
ATOM 845 O O . ARG A 1 109 ? 10.499 -15.173 -23.195 1.00 63.22 109 ARG A O 1
ATOM 852 N N . GLY A 1 110 ? 8.862 -16.421 -22.275 1.00 59.22 110 GLY A N 1
ATOM 853 C CA . GLY A 1 110 ? 9.080 -17.638 -23.066 1.00 59.22 110 GLY A CA 1
ATOM 854 C C . GLY A 1 110 ? 8.263 -17.722 -24.360 1.00 59.22 110 GLY A C 1
ATOM 855 O O . GLY A 1 110 ? 8.496 -18.625 -25.150 1.00 59.22 110 GLY A O 1
ATOM 856 N N . GLU A 1 111 ? 7.326 -16.797 -24.581 1.00 59.22 111 GLU A N 1
ATOM 857 C CA . GLU A 1 111 ? 6.429 -16.765 -25.752 1.00 59.22 111 GLU A CA 1
ATOM 858 C C . GLU A 1 111 ? 6.919 -15.828 -26.878 1.00 59.22 111 GLU A C 1
ATOM 860 O O . GLU A 1 111 ? 6.128 -15.398 -27.715 1.00 59.22 111 GLU A O 1
ATOM 865 N N . LYS A 1 112 ? 8.212 -15.481 -26.902 1.00 49.69 112 LYS A N 1
ATOM 866 C CA . LYS A 1 112 ? 8.832 -14.672 -27.964 1.00 49.69 112 LYS A CA 1
ATOM 867 C C . LYS A 1 112 ? 9.824 -15.473 -28.784 1.00 49.69 112 LYS A C 1
ATOM 869 O O . LYS A 1 112 ? 10.630 -16.195 -28.157 1.00 49.69 112 LYS A O 1
#

Foldseek 3Di:
DDDDDDDDDDPPDDPPDDDDPDDDPDDDDDDDDPPPPPPPDDPPVVVVVVVVVVVVVVVVVVVVVVVVVCLCPPPCLPVDPCNVVVSVVVVVVVVVVVVVVVVVVVVVVVPD

Sequence (112 aa):
MDHRPPTRTQPAASANKLPTIHSNPVMKRSFSSTATVDPDRPASASTDQAKEWNKQALSYNLQMKTALTELLNDARAKGSGQGSRCLQNILMDTERQMRDNRRKSLNTRGEK

Radius of gyration: 29.9 Å; chains: 1; bounding box: 57×86×50 Å

pLDDT: mean 76.51, std 15.79, range [40.81, 97.75]